Protein AF-A0A2F0AK97-F1 (afdb_monomer_lite)

Sequence (131 aa):
MRLFLLIIYFICNNLISEELVFTCENYYSYKLVNLENGQKSYFKYKKDNWSEIKSFNISGKNLELFIPNMEYLACADKSLTVCKYSIRINDFKGKRPTVTEVVLNDCYIGTMGCNEYKKGLELNQSFCKLN

Radius of gyration: 19.81 Å; chains: 1; bounding box: 54×33×61 Å

Secondary structure (DSSP, 8-state):
--SSHHHHHHHTTS----EEEEEETTSEEEEEEEETTEEEEEEEETTSPPEEES-EEEETTEEEE--TT-BPPPPSSTTSPBPBEEEEEETTTSSS-EEEEEE-SSEEEGGGTTEEE-TT-EEEEEEEEE-

Structure (mmCIF, N/CA/C/O backbone):
data_AF-A0A2F0AK97-F1
#
_entry.id   AF-A0A2F0AK97-F1
#
loop_
_atom_site.group_PDB
_atom_site.id
_atom_site.type_symbol
_atom_site.label_atom_id
_atom_site.label_alt_id
_atom_site.label_comp_id
_atom_site.label_asym_id
_atom_site.label_entity_id
_atom_site.label_seq_id
_atom_site.pdbx_PDB_ins_code
_atom_site.Cartn_x
_atom_site.Cartn_y
_atom_site.Cartn_z
_atom_site.occupancy
_atom_site.B_iso_or_equiv
_atom_site.auth_seq_id
_atom_site.auth_comp_id
_atom_site.auth_asym_id
_atom_site.auth_atom_id
_atom_site.pdbx_PDB_model_num
ATOM 1 N N . MET A 1 1 ? -37.224 21.185 38.980 1.00 45.34 1 MET A N 1
ATOM 2 C CA . MET A 1 1 ? -36.078 21.529 38.104 1.00 45.34 1 MET A CA 1
ATOM 3 C C . MET A 1 1 ? -34.997 20.431 38.143 1.00 45.34 1 MET A C 1
ATOM 5 O O . MET A 1 1 ? -33.857 20.697 38.486 1.00 45.34 1 MET A O 1
ATOM 9 N N . ARG A 1 2 ? -35.352 19.165 37.858 1.00 45.50 2 ARG A N 1
ATOM 10 C CA . ARG A 1 2 ? -34.429 18.004 37.936 1.00 45.50 2 ARG A CA 1
ATOM 11 C C . ARG A 1 2 ? -34.487 17.067 36.718 1.00 45.50 2 ARG A C 1
ATOM 13 O O . ARG A 1 2 ? -33.754 16.091 36.675 1.00 45.50 2 ARG A O 1
ATOM 20 N N . LEU A 1 3 ? -35.320 17.376 35.720 1.00 42.66 3 LEU A N 1
ATOM 21 C CA . LEU A 1 3 ? -35.565 16.495 34.570 1.00 42.66 3 LEU A CA 1
ATOM 22 C C . LEU A 1 3 ? -34.711 16.825 33.329 1.00 42.66 3 LEU A C 1
ATOM 24 O O . LEU A 1 3 ? -34.768 16.103 32.344 1.00 42.66 3 LEU A O 1
ATOM 28 N N . PHE A 1 4 ? -33.908 17.894 33.369 1.00 46.53 4 PHE A N 1
ATOM 29 C CA . PHE A 1 4 ? -33.113 18.347 32.216 1.00 46.53 4 PHE A CA 1
ATOM 30 C C . PHE A 1 4 ? -31.711 17.718 32.119 1.00 46.53 4 PHE A C 1
ATOM 32 O O . PHE A 1 4 ? -31.094 17.777 31.061 1.00 46.53 4 PHE A O 1
ATOM 39 N N . LEU A 1 5 ? -31.205 17.086 33.185 1.00 47.22 5 LEU A N 1
ATOM 40 C CA . LEU A 1 5 ? -29.844 16.520 33.205 1.00 47.22 5 LEU A CA 1
ATOM 41 C C . LEU A 1 5 ? -29.746 15.117 32.583 1.00 47.22 5 LEU A C 1
ATOM 43 O O . LEU A 1 5 ? -28.669 14.720 32.153 1.00 47.22 5 LEU A O 1
ATOM 47 N N . LEU A 1 6 ? -30.857 14.381 32.487 1.00 46.53 6 LEU A N 1
ATOM 48 C CA . LEU A 1 6 ? -30.868 13.022 31.926 1.00 46.53 6 LEU A CA 1
ATOM 49 C C . LEU A 1 6 ? -30.884 13.000 30.389 1.00 46.53 6 LEU A C 1
ATOM 51 O O . LEU A 1 6 ? -30.416 12.037 29.792 1.00 46.53 6 LEU A O 1
ATOM 55 N N . ILE A 1 7 ? -31.360 14.068 29.743 1.00 50.53 7 ILE A N 1
ATOM 56 C CA . ILE A 1 7 ? -31.475 14.124 28.277 1.00 50.53 7 ILE A CA 1
ATOM 57 C C . ILE A 1 7 ? -30.134 14.506 27.625 1.00 50.53 7 ILE A C 1
ATOM 59 O O . ILE A 1 7 ? -29.814 14.012 26.549 1.00 50.53 7 ILE A O 1
ATOM 63 N N . ILE A 1 8 ? -29.295 15.300 28.301 1.00 47.44 8 ILE A N 1
ATOM 64 C CA . ILE A 1 8 ? -27.976 15.700 27.772 1.00 47.44 8 ILE A CA 1
ATOM 65 C C . ILE A 1 8 ? -26.999 14.510 27.738 1.00 47.44 8 ILE A C 1
ATOM 67 O O . ILE A 1 8 ? -26.161 14.430 26.845 1.00 47.44 8 ILE A O 1
ATOM 71 N N . TYR A 1 9 ? -27.143 13.535 28.643 1.00 44.44 9 TYR A N 1
ATOM 72 C CA . TYR A 1 9 ? -26.278 12.348 28.666 1.00 44.44 9 TYR A CA 1
ATOM 73 C C . TYR A 1 9 ? -26.594 11.342 27.544 1.00 44.44 9 TYR A C 1
ATOM 75 O O . TYR A 1 9 ? -25.730 10.563 27.152 1.00 44.44 9 TYR A O 1
ATOM 83 N N . PHE A 1 10 ? -27.813 11.369 26.992 1.00 43.22 10 PHE A N 1
ATOM 84 C CA . PHE A 1 10 ? -28.237 10.427 25.950 1.00 43.22 10 PHE A CA 1
ATOM 85 C C . PHE A 1 10 ? -27.831 10.853 24.530 1.00 43.22 10 PHE A C 1
ATOM 87 O O . PHE A 1 10 ? -27.792 10.017 23.632 1.00 43.22 10 PHE A O 1
ATOM 94 N N . ILE A 1 11 ? -27.493 12.129 24.318 1.00 48.19 11 ILE A N 1
ATOM 95 C CA . ILE A 1 11 ? -27.122 12.651 22.991 1.00 48.19 11 ILE A CA 1
ATOM 96 C C . ILE A 1 11 ? -25.614 12.474 22.716 1.00 48.19 11 ILE A C 1
ATOM 98 O O . ILE A 1 11 ? -25.215 12.346 21.563 1.00 48.19 11 ILE A O 1
ATOM 102 N N . CYS A 1 12 ? -24.769 12.373 23.750 1.00 43.84 12 CYS A N 1
ATOM 103 C CA . CYS A 1 12 ? -23.316 12.226 23.575 1.00 43.84 12 CYS A CA 1
ATOM 104 C C . CYS A 1 12 ? -22.825 10.791 23.299 1.00 43.84 12 CYS A C 1
ATOM 106 O O . CYS A 1 12 ? -21.659 10.625 22.954 1.00 43.84 12 CYS A O 1
ATOM 108 N N . ASN A 1 13 ? -23.669 9.760 23.423 1.00 41.97 13 ASN A N 1
ATOM 109 C CA . ASN A 1 13 ? -23.227 8.363 23.277 1.00 41.97 13 ASN A CA 1
ATOM 110 C C . ASN A 1 13 ? -23.313 7.801 21.846 1.00 41.97 13 ASN A C 1
ATOM 112 O O . ASN A 1 13 ? -22.816 6.705 21.611 1.00 41.97 13 ASN A O 1
ATOM 116 N N . ASN A 1 14 ? -23.893 8.528 20.885 1.00 41.50 14 ASN A N 1
ATOM 1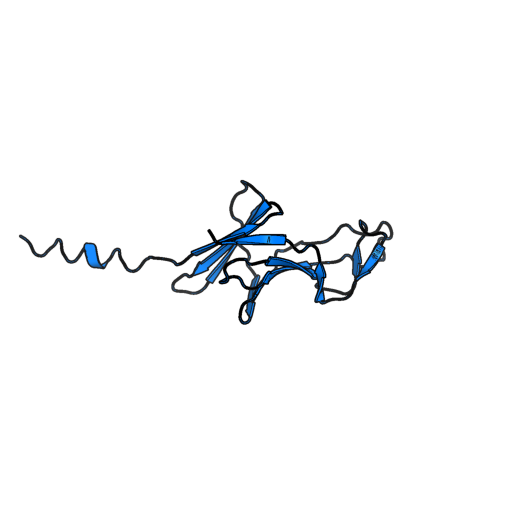17 C CA . ASN A 1 14 ? -24.110 8.007 19.526 1.00 41.50 14 ASN A CA 1
ATOM 118 C C . ASN A 1 14 ? -23.046 8.424 18.495 1.00 41.50 14 ASN A C 1
ATOM 120 O O . ASN A 1 14 ? -23.187 8.104 17.325 1.00 41.50 14 ASN A O 1
ATOM 124 N N . LEU A 1 15 ? -21.969 9.104 18.903 1.00 47.03 15 LEU A N 1
ATOM 125 C CA . LEU A 1 15 ? -20.916 9.589 17.991 1.00 47.03 15 LEU A CA 1
ATOM 126 C C . LEU A 1 15 ? -19.557 8.904 18.210 1.00 47.03 15 LEU A C 1
ATOM 128 O O . LEU A 1 15 ? -18.508 9.471 17.901 1.00 47.03 15 LEU A O 1
ATOM 132 N N . ILE A 1 16 ? -19.552 7.678 18.738 1.00 54.44 16 ILE A N 1
ATOM 133 C CA . ILE A 1 16 ? -18.326 6.881 18.837 1.00 54.44 16 ILE A CA 1
ATOM 134 C C . ILE A 1 16 ? -18.081 6.240 17.469 1.00 54.44 16 ILE A C 1
ATOM 136 O O . ILE A 1 16 ? -18.495 5.120 17.192 1.00 54.44 16 ILE A O 1
ATOM 140 N N . SER A 1 17 ? -17.423 6.990 16.589 1.00 59.22 17 SER A N 1
ATOM 141 C CA . SER A 1 17 ? -16.788 6.424 15.403 1.00 59.22 17 SER A CA 1
ATOM 142 C C . SER A 1 17 ? -15.734 5.414 15.861 1.00 59.22 17 SER A C 1
ATOM 144 O O . SER A 1 17 ? -14.728 5.805 16.451 1.00 59.22 17 SER A O 1
ATOM 146 N N . GLU A 1 18 ? -15.933 4.129 15.576 1.00 80.62 18 GLU A N 1
ATOM 147 C CA . GLU A 1 18 ? -14.887 3.124 15.766 1.00 80.62 18 GLU A CA 1
ATOM 148 C C . GLU A 1 18 ? -13.759 3.376 14.758 1.00 80.62 18 GLU A C 1
ATOM 150 O O . GLU A 1 18 ? -13.986 3.395 13.543 1.00 80.62 18 GLU A O 1
ATOM 155 N N . GLU A 1 19 ? -12.537 3.573 15.249 1.00 89.88 19 GLU A N 1
ATOM 156 C CA . GLU A 1 19 ? -11.345 3.666 14.409 1.00 89.88 19 GLU A CA 1
ATOM 157 C C . GLU A 1 19 ? -10.380 2.514 14.683 1.00 89.88 19 GLU A C 1
ATOM 159 O O . GLU A 1 19 ? -10.205 2.074 15.816 1.00 89.88 19 GLU A O 1
ATOM 164 N N . LEU A 1 20 ? -9.753 2.020 13.617 1.00 91.44 20 LEU A N 1
ATOM 165 C CA . LEU A 1 20 ? -8.647 1.072 13.675 1.00 91.44 20 LEU A CA 1
ATOM 166 C C . LEU A 1 20 ? -7.402 1.772 13.149 1.00 91.44 20 LEU A C 1
ATOM 168 O O . LEU A 1 20 ? -7.388 2.214 11.996 1.00 91.44 20 LEU A O 1
ATOM 172 N N . VAL A 1 21 ? -6.362 1.865 13.977 1.00 93.31 21 VAL A N 1
ATOM 173 C CA . VAL A 1 21 ? -5.088 2.486 13.606 1.00 93.31 21 VAL A CA 1
ATOM 174 C C . VAL A 1 21 ? -3.987 1.435 13.601 1.00 93.31 21 VAL A C 1
ATOM 176 O O . VAL A 1 21 ? -3.761 0.728 14.576 1.00 93.31 21 VAL A O 1
ATOM 179 N N . PHE A 1 22 ? -3.266 1.362 12.491 1.00 91.31 22 PHE A N 1
ATOM 180 C CA . PHE A 1 22 ? -2.156 0.447 12.272 1.00 91.31 22 PHE A CA 1
ATOM 181 C C . PHE A 1 22 ? -0.861 1.239 12.220 1.00 91.31 22 PHE A C 1
ATOM 183 O O . PHE A 1 22 ? -0.765 2.203 11.461 1.00 91.31 22 PHE A O 1
ATOM 190 N N . THR A 1 23 ? 0.157 0.812 12.959 1.00 94.06 23 THR A N 1
ATOM 191 C CA . THR A 1 23 ? 1.523 1.332 12.812 1.00 94.06 23 THR A CA 1
ATOM 192 C C . THR A 1 23 ? 2.455 0.198 12.423 1.00 94.06 23 THR A C 1
ATOM 194 O O . THR A 1 23 ? 2.527 -0.813 13.122 1.00 94.06 23 THR A O 1
ATOM 197 N N . CYS A 1 24 ? 3.156 0.361 11.305 1.00 94.81 24 CYS A N 1
ATOM 198 C CA . CYS A 1 24 ? 3.958 -0.683 10.680 1.00 94.81 24 CYS A CA 1
ATOM 199 C C . CYS A 1 24 ? 5.464 -0.433 10.834 1.00 94.81 24 CYS A C 1
ATOM 201 O O . CYS A 1 24 ? 5.912 0.700 11.016 1.00 94.81 24 CYS A O 1
ATOM 203 N N . GLU A 1 25 ? 6.255 -1.505 10.750 1.00 95.19 25 GLU A N 1
ATOM 204 C CA . GLU A 1 25 ? 7.722 -1.471 10.892 1.00 95.19 25 GLU A CA 1
ATOM 205 C C . GLU A 1 25 ? 8.414 -0.602 9.828 1.00 95.19 25 GLU A C 1
ATOM 207 O O . GLU A 1 25 ? 9.445 0.007 10.102 1.00 95.19 25 GLU A O 1
ATOM 212 N N . ASN A 1 26 ? 7.809 -0.463 8.646 1.00 91.31 26 ASN A N 1
ATOM 213 C CA . ASN A 1 26 ? 8.282 0.390 7.550 1.00 91.31 26 ASN A CA 1
ATOM 214 C C . ASN A 1 26 ? 7.943 1.887 7.727 1.00 91.31 26 ASN A C 1
ATOM 216 O O . ASN A 1 26 ? 7.996 2.658 6.769 1.00 91.31 26 ASN A O 1
ATOM 220 N N . TYR A 1 27 ? 7.588 2.306 8.945 1.00 94.31 27 TYR A N 1
ATOM 221 C CA . TYR A 1 27 ? 7.224 3.674 9.335 1.00 94.31 27 TYR A CA 1
ATOM 222 C C . TYR A 1 27 ? 5.925 4.226 8.740 1.00 94.31 27 TYR A C 1
ATOM 224 O O . TYR A 1 27 ? 5.570 5.375 9.027 1.00 94.31 27 TYR A O 1
ATOM 232 N N . TYR A 1 28 ? 5.195 3.440 7.953 1.00 95.12 28 TYR A N 1
ATOM 233 C CA . TYR A 1 28 ? 3.848 3.807 7.545 1.00 95.12 28 TYR A CA 1
ATOM 234 C C . TYR A 1 28 ? 2.855 3.549 8.672 1.00 95.12 28 TYR A C 1
ATOM 236 O O . TYR A 1 28 ? 3.009 2.654 9.507 1.00 95.12 28 TYR A O 1
ATOM 244 N N . SER A 1 29 ? 1.812 4.366 8.703 1.00 95.69 29 SER A N 1
ATOM 245 C CA . SER A 1 29 ? 0.622 4.101 9.496 1.00 95.69 29 SER A CA 1
ATOM 246 C C . SER A 1 29 ? -0.606 4.181 8.613 1.00 95.69 29 SER A C 1
ATOM 248 O O . SER A 1 29 ? -0.684 5.032 7.727 1.00 95.69 29 SER A O 1
ATOM 250 N N . TYR A 1 30 ? -1.572 3.319 8.892 1.00 95.25 30 TYR A N 1
ATOM 251 C CA . TYR A 1 30 ? -2.841 3.244 8.183 1.00 95.25 30 TYR A CA 1
ATOM 252 C C . TYR A 1 30 ? -3.971 3.419 9.183 1.00 95.25 30 TYR A C 1
ATOM 254 O O . TYR A 1 30 ? -3.827 3.067 10.352 1.00 95.25 30 TYR A O 1
ATOM 262 N N . LYS A 1 31 ? -5.092 3.979 8.747 1.00 94.44 31 LYS A N 1
ATOM 263 C CA . LYS A 1 31 ? -6.267 4.147 9.594 1.00 94.44 31 LYS A CA 1
ATOM 264 C C . LYS A 1 31 ? -7.531 3.825 8.817 1.00 94.44 31 LYS A C 1
ATOM 266 O O . LYS A 1 31 ? -7.680 4.284 7.688 1.00 94.44 31 LYS A O 1
ATOM 271 N N . LEU A 1 32 ? -8.434 3.068 9.430 1.00 94.38 32 LEU A N 1
ATOM 272 C CA . LEU A 1 32 ? -9.789 2.827 8.945 1.00 94.38 32 LEU A CA 1
ATOM 273 C C . LEU A 1 32 ? -10.773 3.414 9.958 1.00 94.38 32 LEU A C 1
ATOM 275 O O . LEU A 1 32 ? -10.707 3.083 11.137 1.00 94.38 32 LEU A O 1
ATOM 279 N N . VAL A 1 33 ? -11.658 4.290 9.500 1.00 93.12 33 VAL A N 1
ATOM 280 C CA . VAL A 1 33 ? -12.652 4.977 10.330 1.00 93.12 33 VAL A CA 1
ATOM 281 C C . VAL A 1 33 ? -14.038 4.521 9.893 1.00 93.12 33 VAL A C 1
ATOM 283 O O . VAL A 1 33 ? -14.386 4.671 8.718 1.00 93.12 33 VAL A O 1
ATOM 286 N N . ASN A 1 34 ? -14.816 3.966 10.822 1.00 87.19 34 ASN A N 1
ATOM 287 C CA . ASN A 1 34 ? -16.212 3.599 10.603 1.00 87.19 34 ASN A CA 1
ATOM 288 C C . ASN A 1 34 ? -17.104 4.809 10.913 1.00 87.19 34 AS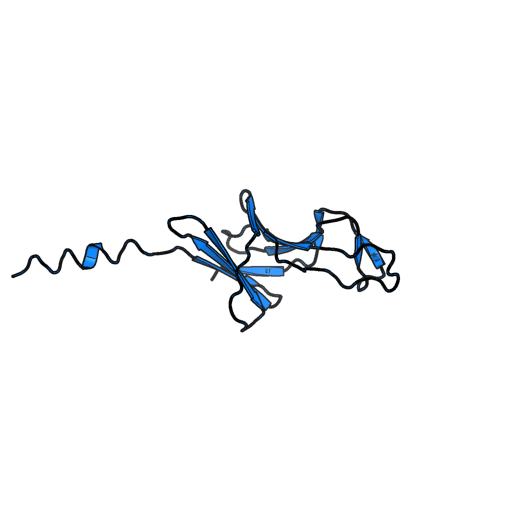N A C 1
ATOM 290 O O . ASN A 1 34 ? -17.230 5.216 12.065 1.00 87.19 34 ASN A O 1
ATOM 294 N N . LEU A 1 35 ? -17.721 5.384 9.882 1.00 82.25 35 LEU A N 1
ATOM 295 C CA . LEU A 1 35 ? -18.684 6.478 9.992 1.00 82.25 35 LEU A CA 1
ATOM 296 C C . LEU A 1 35 ? -20.104 5.939 9.775 1.00 82.25 35 LEU A C 1
ATOM 298 O O . LEU A 1 35 ? -20.291 4.887 9.166 1.00 82.25 35 LEU A O 1
ATOM 302 N N . GLU A 1 36 ? -21.116 6.702 10.191 1.00 78.00 36 GLU A N 1
ATOM 303 C CA . GLU A 1 36 ? -22.531 6.342 9.987 1.00 78.00 36 GLU A CA 1
ATOM 304 C C . GLU A 1 36 ? -22.869 6.059 8.511 1.00 78.00 36 GLU A C 1
ATOM 306 O O . GLU A 1 36 ? -23.635 5.149 8.207 1.00 78.00 36 GLU A O 1
ATOM 311 N N . ASN A 1 37 ? -22.243 6.795 7.584 1.00 80.00 37 ASN A N 1
ATOM 312 C CA . ASN A 1 37 ? -22.504 6.719 6.141 1.00 80.00 37 ASN A CA 1
ATOM 313 C C . ASN A 1 37 ? -21.444 5.922 5.360 1.00 80.00 37 ASN A C 1
ATOM 315 O O . ASN A 1 37 ? -21.312 6.089 4.147 1.00 80.00 37 ASN A O 1
ATOM 319 N N . GLY A 1 38 ? -20.659 5.086 6.043 1.00 86.06 38 GLY A N 1
ATOM 320 C CA . GLY A 1 38 ? -19.657 4.224 5.420 1.00 86.06 38 GLY A CA 1
ATOM 321 C C . GLY A 1 38 ? -18.271 4.372 6.030 1.00 86.06 38 GLY A C 1
ATOM 322 O O . GLY A 1 38 ? -18.086 4.924 7.109 1.00 86.06 38 GLY A O 1
ATOM 323 N N . GLN A 1 39 ? -17.268 3.847 5.338 1.00 91.25 39 GLN A N 1
ATOM 324 C CA . GLN A 1 39 ? -15.905 3.782 5.856 1.00 91.25 39 GLN A CA 1
ATOM 325 C C . GLN A 1 39 ? -14.993 4.761 5.129 1.00 91.25 39 GLN A C 1
ATOM 327 O O . GLN A 1 39 ? -15.145 5.000 3.931 1.00 91.25 39 GLN A O 1
ATOM 332 N N . LYS A 1 40 ? -14.005 5.293 5.849 1.00 95.00 40 LYS A N 1
ATOM 333 C CA . LYS A 1 40 ? -12.906 6.063 5.262 1.00 95.00 40 LYS A CA 1
ATOM 334 C C . LYS A 1 40 ? -11.571 5.453 5.632 1.00 95.00 40 LYS A C 1
ATOM 336 O O . LYS A 1 40 ? -11.376 5.030 6.771 1.00 95.0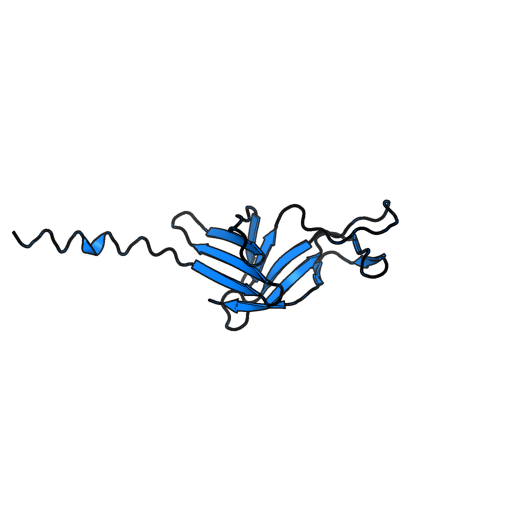0 40 LYS A O 1
ATOM 341 N N . SER A 1 41 ? -10.646 5.445 4.679 1.00 95.56 41 SER A N 1
ATOM 342 C CA . SER A 1 41 ? -9.288 4.96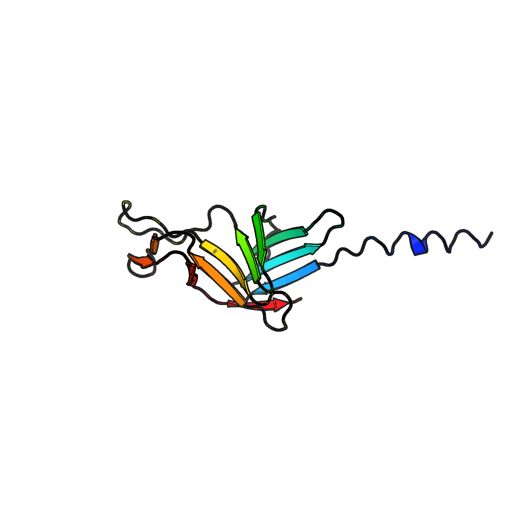3 4.897 1.00 95.56 41 SER A CA 1
ATOM 343 C C . SER A 1 41 ? -8.274 6.089 4.734 1.00 95.56 41 SER A C 1
ATOM 345 O O . SER A 1 41 ? -8.459 6.997 3.927 1.00 95.56 41 SER A O 1
ATOM 347 N N . TYR A 1 42 ? -7.207 6.037 5.524 1.00 96.38 42 TYR A N 1
ATOM 348 C CA . TYR A 1 42 ? -6.139 7.024 5.537 1.00 96.38 42 TYR A CA 1
ATOM 349 C C . TYR A 1 42 ? -4.778 6.346 5.661 1.00 96.38 42 TYR A C 1
ATOM 351 O O . TYR A 1 42 ? -4.659 5.270 6.250 1.00 96.38 42 TYR A O 1
ATOM 359 N N . PHE A 1 43 ? -3.736 7.023 5.189 1.00 96.12 43 PHE A N 1
ATOM 360 C CA . PHE A 1 43 ? -2.346 6.666 5.453 1.00 96.12 43 PHE A CA 1
ATOM 361 C C . PHE A 1 43 ? -1.530 7.892 5.852 1.00 96.12 43 PHE A C 1
ATOM 363 O O . PHE A 1 43 ? -1.913 9.033 5.589 1.00 96.12 43 PHE A O 1
ATOM 370 N N . LYS A 1 44 ? -0.391 7.646 6.488 1.00 95.75 44 LYS A N 1
ATOM 371 C CA . LYS A 1 44 ? 0.674 8.630 6.669 1.00 95.75 44 LYS A CA 1
ATOM 372 C C . LYS A 1 44 ? 2.020 7.929 6.744 1.00 95.75 44 LYS A C 1
ATOM 374 O O . LYS A 1 44 ? 2.099 6.759 7.125 1.00 95.75 44 LYS A O 1
ATOM 379 N N . TYR A 1 45 ? 3.074 8.671 6.451 1.00 94.62 45 TYR A N 1
ATOM 380 C CA . TYR A 1 45 ? 4.442 8.247 6.689 1.00 94.62 45 TYR A CA 1
ATOM 381 C C . TYR A 1 45 ? 4.994 8.987 7.913 1.00 94.62 45 TYR A C 1
ATOM 383 O O . TYR A 1 45 ? 4.900 10.207 8.015 1.00 94.62 45 TYR A O 1
ATOM 391 N N . LYS A 1 46 ? 5.545 8.256 8.888 1.00 92.62 46 LYS A N 1
ATOM 392 C CA . LYS A 1 46 ? 6.113 8.820 10.126 1.00 92.62 46 LYS A CA 1
ATOM 393 C C . LYS A 1 46 ? 5.173 9.832 10.813 1.00 92.62 46 LYS A C 1
ATOM 395 O O . LYS A 1 46 ? 4.125 9.461 11.344 1.00 92.62 46 LYS A O 1
ATOM 400 N N . LYS A 1 47 ? 5.590 11.101 10.863 1.00 91.44 47 LYS A N 1
ATOM 401 C CA . LYS A 1 47 ? 4.912 12.206 11.555 1.00 91.44 47 LYS A CA 1
ATOM 402 C C . LYS A 1 47 ? 4.131 13.109 10.598 1.00 91.44 47 LYS A C 1
ATOM 404 O O . LYS A 1 47 ? 3.668 14.160 11.030 1.00 91.44 47 LYS A O 1
ATOM 409 N N . ASP A 1 48 ? 3.984 12.705 9.341 1.00 94.75 48 ASP A N 1
ATOM 410 C CA . ASP A 1 48 ? 3.230 13.467 8.354 1.00 94.75 48 ASP A CA 1
ATOM 411 C C . ASP A 1 48 ? 1.738 13.508 8.706 1.00 94.75 48 ASP A C 1
ATOM 413 O O . ASP A 1 48 ? 1.224 12.726 9.520 1.00 94.75 48 ASP A O 1
ATOM 417 N N . ASN A 1 49 ? 1.027 14.433 8.065 1.00 96.50 49 ASN A N 1
ATOM 418 C CA . ASN A 1 49 ? -0.420 14.525 8.183 1.00 96.50 49 ASN A CA 1
ATOM 419 C C . ASN A 1 49 ? -1.102 13.317 7.527 1.00 96.50 49 ASN A C 1
ATOM 421 O O . ASN A 1 49 ? -0.624 12.758 6.539 1.00 96.50 49 ASN A O 1
ATOM 425 N N . TRP A 1 50 ? -2.259 12.938 8.070 1.00 96.25 50 TRP A N 1
ATOM 426 C CA . TRP A 1 50 ? -3.090 11.891 7.484 1.00 96.25 50 TRP A CA 1
ATOM 427 C C . TRP A 1 50 ? -3.585 12.302 6.098 1.00 96.25 50 TRP A C 1
ATOM 429 O O . TRP A 1 50 ? -4.183 13.364 5.935 1.00 96.25 50 TRP A O 1
ATOM 439 N N . SER A 1 51 ? -3.379 11.422 5.124 1.00 96.06 51 SER A N 1
ATOM 440 C CA . SER A 1 51 ? -3.883 11.553 3.759 1.00 96.06 51 SER A CA 1
ATOM 441 C C . SER A 1 51 ? -4.994 10.537 3.523 1.00 96.06 51 SER A C 1
ATOM 443 O O . SER A 1 51 ? -4.847 9.369 3.880 1.00 96.06 51 SER A O 1
ATOM 445 N N . GLU A 1 52 ? -6.114 10.972 2.948 1.00 96.44 52 GLU A N 1
ATOM 446 C CA . GLU A 1 52 ? -7.253 10.097 2.640 1.00 96.44 52 GLU A CA 1
ATOM 447 C C . GLU A 1 52 ? -6.958 9.200 1.431 1.00 96.44 52 GLU A C 1
ATOM 449 O O . GLU A 1 52 ? -6.453 9.651 0.401 1.00 96.44 52 GLU A O 1
ATOM 454 N N . ILE A 1 53 ? -7.320 7.925 1.550 1.00 96.44 53 ILE A N 1
ATOM 455 C CA . ILE A 1 53 ? -7.245 6.924 0.490 1.00 96.44 53 ILE A CA 1
ATOM 456 C C . ILE A 1 53 ? -8.637 6.799 -0.118 1.00 96.44 53 ILE A C 1
ATOM 458 O O . ILE A 1 53 ? -9.549 6.233 0.482 1.00 96.44 53 ILE A O 1
ATOM 462 N N . LYS A 1 54 ? -8.796 7.333 -1.330 1.00 94.69 54 LYS A N 1
ATOM 463 C CA . LYS A 1 54 ? -10.099 7.411 -2.007 1.00 94.69 54 LYS A CA 1
ATOM 464 C C . LYS A 1 54 ? -10.629 6.062 -2.497 1.00 94.69 54 LYS A C 1
ATOM 466 O O . LYS A 1 54 ? -11.824 5.939 -2.729 1.00 94.69 54 LYS A O 1
ATOM 471 N N . SER A 1 55 ? -9.749 5.085 -2.704 1.00 96.19 55 SER A N 1
ATOM 472 C CA . SER A 1 55 ? -10.108 3.763 -3.213 1.00 96.19 55 SER A CA 1
ATOM 473 C C . SER A 1 55 ? -9.480 2.686 -2.343 1.00 96.19 55 SER A C 1
ATOM 475 O O . SER A 1 55 ? -8.258 2.601 -2.215 1.00 96.19 55 SER A O 1
ATOM 477 N N . PHE A 1 56 ? -10.326 1.869 -1.733 1.00 96.56 56 PHE A N 1
ATOM 478 C CA . PHE A 1 56 ? -9.925 0.712 -0.952 1.00 96.56 56 PHE A CA 1
ATOM 479 C C . PHE A 1 56 ? -11.012 -0.359 -1.025 1.00 96.56 56 PHE A C 1
ATOM 481 O O . PHE A 1 56 ? -12.165 -0.070 -1.344 1.00 96.56 56 PHE A O 1
ATOM 488 N N . ASN A 1 57 ? -10.636 -1.597 -0.733 1.00 96.06 57 ASN A N 1
ATOM 489 C CA . ASN A 1 57 ? -11.545 -2.729 -0.690 1.00 96.06 57 ASN A CA 1
ATOM 490 C C . ASN A 1 57 ? -11.306 -3.552 0.576 1.00 96.06 57 ASN A C 1
ATOM 492 O O . ASN A 1 57 ? -10.166 -3.730 1.002 1.00 96.06 57 ASN A O 1
ATOM 496 N N . ILE A 1 58 ? -12.377 -4.092 1.148 1.00 94.12 58 ILE A N 1
ATOM 497 C CA . ILE A 1 58 ? -12.311 -5.038 2.259 1.00 94.12 58 ILE A CA 1
ATOM 498 C C . ILE A 1 58 ? -12.831 -6.378 1.757 1.00 94.12 58 ILE A C 1
ATOM 500 O O . ILE A 1 58 ? -13.977 -6.490 1.330 1.00 94.12 58 ILE A O 1
ATOM 504 N N . SER A 1 59 ? -11.991 -7.406 1.833 1.00 93.31 59 SER A N 1
ATOM 505 C CA . SER A 1 59 ? -12.350 -8.770 1.450 1.00 93.31 59 SER A CA 1
ATOM 506 C C . SER A 1 59 ? -11.969 -9.726 2.570 1.00 93.31 59 SER A C 1
ATOM 508 O O . SER A 1 59 ? -10.790 -9.966 2.842 1.00 93.31 59 SER A O 1
ATOM 510 N N . GLY A 1 60 ? -12.980 -10.239 3.272 1.00 93.06 60 GLY A N 1
ATOM 511 C CA . GLY A 1 60 ? -12.782 -11.078 4.448 1.00 93.06 60 GLY A CA 1
ATOM 512 C C . GLY A 1 60 ? -11.948 -10.365 5.515 1.00 93.06 60 GLY A C 1
ATOM 513 O O . GLY A 1 60 ? -12.385 -9.378 6.104 1.00 93.06 60 GLY A O 1
ATOM 514 N N . LYS A 1 61 ? -10.743 -10.882 5.769 1.00 93.62 61 LYS A N 1
ATOM 515 C CA . LYS A 1 61 ? -9.803 -10.339 6.762 1.00 93.62 61 LYS A CA 1
ATOM 516 C C . LYS A 1 61 ? -8.746 -9.404 6.172 1.00 93.62 61 LYS A C 1
ATOM 518 O O . LYS A 1 61 ? -7.836 -9.003 6.895 1.00 93.62 61 LYS A O 1
ATOM 523 N N . ASN A 1 62 ? -8.854 -9.073 4.890 1.00 95.12 62 ASN A N 1
ATOM 524 C CA . ASN A 1 62 ? -7.875 -8.262 4.181 1.00 95.12 62 ASN A CA 1
ATOM 525 C C . ASN A 1 62 ? -8.467 -6.894 3.847 1.00 95.12 62 ASN A C 1
ATOM 527 O O . ASN A 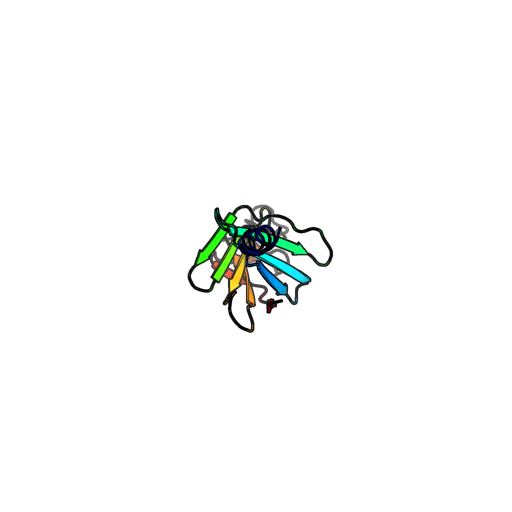1 62 ? -9.622 -6.791 3.430 1.00 95.12 62 ASN A O 1
ATOM 531 N N . LEU A 1 63 ? -7.651 -5.858 4.010 1.00 95.62 63 LEU A N 1
ATOM 532 C CA . LEU A 1 63 ? -7.932 -4.494 3.578 1.00 95.62 63 LEU A CA 1
ATOM 533 C C . LEU A 1 63 ? -6.905 -4.127 2.507 1.00 95.62 63 LEU A C 1
ATOM 535 O O . LEU A 1 63 ? -5.711 -4.088 2.785 1.00 95.62 63 LEU A O 1
ATOM 539 N N . GLU A 1 64 ? -7.361 -3.879 1.286 1.00 97.62 64 GLU A N 1
ATOM 540 C CA . GLU A 1 64 ? -6.511 -3.487 0.165 1.00 97.62 64 GLU A CA 1
ATOM 541 C C . GLU A 1 64 ? -6.714 -2.008 -0.162 1.00 97.62 64 GLU A C 1
ATOM 543 O O . GLU A 1 64 ? -7.840 -1.547 -0.335 1.00 97.62 64 GLU A O 1
ATOM 548 N N . LEU A 1 65 ? -5.617 -1.259 -0.213 1.00 96.94 65 LEU A N 1
ATOM 549 C CA . LEU A 1 65 ? -5.565 0.191 -0.325 1.00 96.94 65 LEU A CA 1
ATOM 550 C C . LEU A 1 65 ? -4.910 0.579 -1.653 1.00 96.94 65 LEU A C 1
ATOM 552 O O . LEU A 1 65 ? -3.764 0.209 -1.922 1.00 96.94 65 LEU A O 1
ATOM 556 N N . PHE A 1 66 ? -5.609 1.373 -2.461 1.00 96.50 66 PHE A N 1
ATOM 557 C CA . PHE A 1 66 ? -5.124 1.844 -3.758 1.00 96.50 66 PHE A CA 1
ATOM 558 C C . PHE A 1 66 ? -4.701 3.311 -3.646 1.00 96.50 66 PHE A C 1
ATOM 560 O O . PHE A 1 66 ? -5.473 4.233 -3.920 1.00 96.50 66 PHE A O 1
ATOM 567 N N . ILE A 1 67 ? -3.463 3.526 -3.202 1.00 93.56 67 ILE A N 1
ATOM 568 C CA . ILE A 1 67 ? -2.866 4.861 -3.107 1.00 93.56 67 ILE A CA 1
ATOM 569 C C . ILE A 1 67 ? -2.379 5.272 -4.511 1.00 93.56 67 ILE A C 1
ATOM 571 O O . ILE A 1 67 ? -1.692 4.491 -5.172 1.00 93.56 67 ILE A O 1
ATOM 575 N N . PRO A 1 68 ? -2.742 6.467 -5.012 1.00 88.00 68 PRO A N 1
ATOM 576 C CA . PRO A 1 68 ? -2.357 6.895 -6.352 1.00 88.00 68 PRO A CA 1
ATOM 577 C C . PRO A 1 68 ? -0.841 7.089 -6.472 1.00 88.00 68 PRO A C 1
ATOM 579 O O . PRO 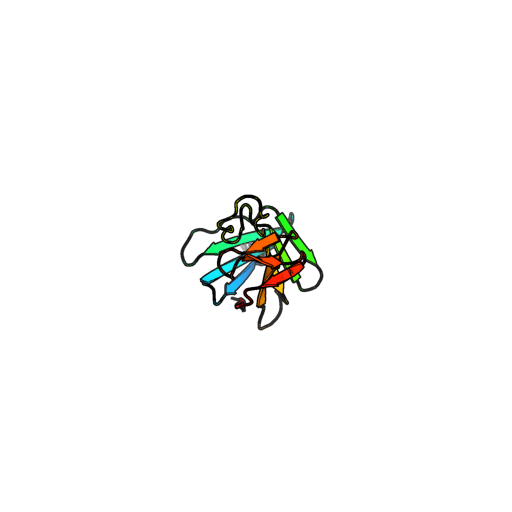A 1 68 ? -0.191 7.538 -5.532 1.00 88.00 68 PRO A O 1
ATOM 582 N N . ASN A 1 69 ? -0.306 6.817 -7.665 1.00 89.00 69 ASN A N 1
ATOM 583 C CA . ASN A 1 69 ? 1.106 7.007 -8.026 1.00 89.00 69 ASN A CA 1
ATOM 584 C C . ASN A 1 69 ? 2.109 6.171 -7.206 1.00 89.00 69 ASN A C 1
ATOM 586 O O . ASN A 1 69 ? 3.286 6.519 -7.141 1.00 89.00 69 ASN A O 1
ATOM 590 N N . MET A 1 70 ? 1.664 5.070 -6.592 1.00 93.50 70 MET A N 1
ATOM 591 C CA . MET A 1 70 ? 2.563 4.102 -5.962 1.00 93.50 70 MET A CA 1
ATOM 592 C C . MET A 1 70 ? 3.208 3.220 -7.032 1.00 93.50 70 MET A C 1
ATOM 594 O O . MET A 1 70 ? 2.573 2.329 -7.604 1.00 93.50 70 MET A O 1
ATOM 598 N N . GLU A 1 71 ? 4.475 3.506 -7.310 1.00 95.69 71 GLU A N 1
ATOM 599 C CA . GLU A 1 71 ? 5.294 2.833 -8.314 1.00 95.69 71 GLU A CA 1
ATOM 600 C C . GLU A 1 71 ? 6.670 2.489 -7.741 1.00 95.69 71 GLU A C 1
ATOM 602 O O . GLU A 1 71 ? 7.218 3.214 -6.905 1.00 95.69 71 GLU A O 1
ATOM 607 N N . TYR A 1 72 ? 7.229 1.362 -8.175 1.00 95.50 72 TYR A N 1
ATOM 608 C CA . TYR A 1 72 ? 8.630 1.044 -7.917 1.00 95.50 72 TYR A CA 1
ATOM 609 C C . TYR A 1 72 ? 9.551 1.863 -8.821 1.00 95.50 72 TYR A C 1
ATOM 611 O O . TYR A 1 72 ? 9.129 2.459 -9.811 1.00 95.50 72 TYR A O 1
ATOM 619 N N . LEU A 1 73 ? 10.848 1.856 -8.506 1.00 95.12 73 LEU A N 1
ATOM 620 C CA . LEU A 1 73 ? 11.841 2.489 -9.364 1.00 95.12 73 LEU A CA 1
ATOM 621 C C . LEU A 1 73 ? 11.832 1.846 -10.758 1.00 95.12 73 LEU A C 1
ATOM 623 O O . LEU A 1 73 ? 11.938 0.624 -10.887 1.00 95.12 73 LEU A O 1
ATOM 627 N N . ALA A 1 74 ? 11.756 2.682 -11.790 1.00 95.06 74 ALA A N 1
ATOM 628 C CA . ALA A 1 74 ? 11.833 2.254 -13.178 1.00 95.06 74 ALA A CA 1
ATOM 629 C C . ALA A 1 74 ? 13.215 1.681 -13.536 1.00 95.06 74 ALA A C 1
ATOM 631 O O . ALA A 1 74 ? 14.240 2.047 -12.955 1.00 95.06 74 ALA A O 1
ATOM 632 N N . CYS A 1 75 ? 13.238 0.811 -14.540 1.00 95.19 75 CYS A N 1
ATOM 633 C CA . CYS A 1 75 ? 14.470 0.376 -15.184 1.00 95.19 75 CYS A CA 1
ATOM 634 C C . CYS A 1 75 ? 15.128 1.502 -15.986 1.00 95.19 75 CYS A C 1
ATOM 636 O O . CYS A 1 75 ? 14.472 2.452 -16.410 1.00 95.19 75 CYS A O 1
ATOM 638 N N . ALA A 1 76 ? 16.439 1.378 -16.219 1.00 94.50 76 ALA A N 1
ATOM 639 C CA . ALA A 1 76 ? 17.156 2.298 -17.102 1.00 94.50 76 ALA A CA 1
ATOM 640 C C . ALA A 1 76 ? 16.595 2.251 -18.536 1.00 94.50 76 ALA A C 1
ATOM 642 O O . ALA A 1 76 ? 16.497 3.283 -19.203 1.00 94.50 76 ALA A O 1
ATOM 643 N N . ASP A 1 77 ? 16.189 1.059 -18.981 1.00 95.00 77 ASP A N 1
ATOM 644 C CA . ASP A 1 77 ? 15.422 0.883 -20.206 1.00 95.00 77 ASP A CA 1
ATOM 645 C C . ASP A 1 77 ? 13.981 1.379 -20.010 1.00 95.00 77 ASP A C 1
ATOM 647 O O . ASP A 1 77 ? 13.180 0.777 -19.293 1.00 95.00 77 ASP A O 1
ATOM 651 N N . LYS A 1 78 ? 13.662 2.490 -20.678 1.00 93.69 78 LYS A N 1
ATOM 652 C CA . LYS A 1 78 ? 12.358 3.162 -20.612 1.00 93.69 78 LYS A CA 1
ATOM 653 C C . LYS A 1 78 ? 11.254 2.441 -21.389 1.00 93.69 78 LYS A C 1
ATOM 655 O O . LYS A 1 78 ? 10.101 2.850 -21.289 1.00 93.69 78 LYS A O 1
ATOM 660 N N . SER A 1 79 ? 11.589 1.425 -22.186 1.00 95.38 79 SER A N 1
ATOM 661 C CA . SER A 1 79 ? 10.595 0.602 -22.883 1.00 95.38 79 SER A CA 1
ATOM 662 C C . SER A 1 79 ? 9.919 -0.412 -21.954 1.00 95.38 79 SER A C 1
ATOM 664 O O . SER A 1 79 ? 8.815 -0.873 -22.244 1.00 95.38 79 SER A O 1
ATOM 666 N N . LEU A 1 80 ? 10.549 -0.730 -20.817 1.00 95.50 80 LEU A N 1
ATOM 667 C CA . LEU A 1 80 ? 10.026 -1.676 -19.839 1.00 95.50 80 LEU A CA 1
ATOM 668 C C . LEU A 1 80 ? 8.944 -1.033 -18.967 1.00 95.50 80 LEU A C 1
ATOM 670 O O . LEU A 1 80 ? 9.089 0.079 -18.457 1.00 95.50 80 LEU A O 1
ATOM 674 N N . THR A 1 81 ? 7.850 -1.764 -18.761 1.00 96.88 81 THR A N 1
ATOM 675 C CA . THR A 1 81 ? 6.720 -1.287 -17.955 1.00 96.88 81 THR A CA 1
ATOM 676 C C . THR A 1 81 ? 7.084 -1.260 -16.471 1.00 96.88 81 THR A C 1
ATOM 678 O O . THR A 1 81 ? 7.536 -2.263 -15.922 1.00 96.88 81 THR A O 1
ATOM 681 N N . VAL A 1 82 ? 6.841 -0.132 -15.803 1.00 96.81 82 VAL A N 1
ATOM 682 C CA . VAL A 1 82 ? 7.119 0.051 -14.370 1.00 96.81 82 VAL A CA 1
ATOM 683 C C . VAL A 1 82 ? 6.057 -0.641 -13.514 1.00 96.81 82 VAL A C 1
ATOM 685 O O . VAL A 1 82 ? 4.867 -0.649 -13.848 1.00 96.81 82 VAL A O 1
ATOM 688 N N . CYS A 1 83 ? 6.483 -1.233 -12.399 1.00 97.00 83 CYS A N 1
ATOM 689 C CA . CYS A 1 83 ? 5.577 -1.882 -11.459 1.00 97.00 83 CYS A CA 1
ATOM 690 C C . CYS A 1 83 ? 4.785 -0.871 -10.630 1.00 97.00 83 CYS A C 1
ATOM 692 O O . CYS A 1 83 ? 5.365 -0.118 -9.846 1.00 97.00 83 CYS A O 1
ATOM 694 N N . LYS A 1 84 ? 3.455 -0.921 -10.752 1.00 97.38 84 LYS A N 1
ATOM 695 C CA . LYS A 1 84 ? 2.513 -0.278 -9.828 1.00 97.38 84 LYS A CA 1
ATOM 696 C C . LYS A 1 84 ? 2.133 -1.256 -8.731 1.00 97.38 84 LYS A C 1
ATOM 698 O O . LYS A 1 84 ? 2.048 -2.459 -8.991 1.00 97.38 84 LYS A O 1
ATOM 703 N N . TYR A 1 85 ? 1.852 -0.754 -7.536 1.00 97.38 85 TYR A N 1
ATOM 704 C CA . TYR A 1 85 ? 1.441 -1.613 -6.428 1.00 97.38 85 TYR A CA 1
ATOM 705 C C . TYR A 1 85 ? 0.331 -1.007 -5.566 1.00 97.38 85 TYR A C 1
ATOM 707 O O . TYR A 1 85 ? 0.198 0.210 -5.449 1.00 97.38 85 TYR A O 1
ATOM 715 N N . SER A 1 86 ? -0.486 -1.880 -4.975 1.00 97.69 86 SER A N 1
ATOM 716 C CA . SER A 1 86 ? -1.399 -1.555 -3.875 1.00 97.69 86 SER A CA 1
ATOM 717 C C . SER A 1 86 ? -0.771 -1.960 -2.542 1.00 97.69 86 SER A C 1
ATOM 719 O O . SER A 1 86 ? 0.204 -2.712 -2.495 1.00 97.69 86 SER A O 1
ATOM 721 N N . ILE A 1 87 ? -1.340 -1.468 -1.442 1.00 97.38 87 ILE A N 1
ATOM 722 C CA . ILE A 1 87 ? -0.989 -1.922 -0.096 1.00 97.38 87 ILE A CA 1
ATOM 723 C C . ILE A 1 87 ? -2.080 -2.866 0.394 1.00 97.38 87 ILE A C 1
ATOM 725 O O . ILE A 1 87 ? -3.240 -2.472 0.473 1.00 97.38 87 ILE A O 1
ATOM 729 N N . ARG A 1 88 ? -1.723 -4.086 0.787 1.00 97.25 88 ARG A N 1
ATOM 730 C CA . ARG A 1 88 ? -2.642 -5.034 1.421 1.00 97.25 88 ARG A CA 1
ATOM 731 C C . ARG A 1 88 ? -2.288 -5.196 2.891 1.00 97.25 88 ARG A C 1
ATOM 733 O O . ARG A 1 88 ? -1.190 -5.630 3.219 1.00 97.25 88 ARG A O 1
ATOM 740 N N . ILE A 1 89 ? -3.232 -4.867 3.767 1.00 95.75 89 ILE A N 1
ATOM 741 C CA . ILE A 1 89 ? -3.180 -5.177 5.194 1.00 95.75 89 ILE A CA 1
ATOM 742 C C . ILE A 1 89 ? -3.895 -6.515 5.397 1.00 95.75 89 ILE A C 1
ATOM 744 O O . ILE A 1 89 ? -5.122 -6.596 5.282 1.00 95.75 89 ILE A O 1
ATOM 748 N N . ASN A 1 90 ? -3.132 -7.562 5.686 1.00 95.06 90 ASN A N 1
ATOM 749 C CA . ASN A 1 90 ? -3.645 -8.895 5.973 1.00 95.06 90 ASN A CA 1
ATOM 750 C C . ASN A 1 90 ? -3.990 -9.032 7.456 1.00 95.06 90 ASN A C 1
ATOM 752 O O . ASN A 1 90 ? -3.266 -8.538 8.322 1.00 95.06 90 ASN A O 1
ATOM 756 N N . ASP A 1 91 ? -5.087 -9.734 7.737 1.00 93.38 91 ASP A N 1
ATOM 757 C CA . ASP A 1 91 ? -5.615 -9.941 9.091 1.00 93.38 91 ASP A CA 1
ATOM 758 C C . ASP A 1 91 ? -5.748 -8.625 9.884 1.00 93.38 91 ASP A C 1
ATOM 760 O O . ASP A 1 91 ? -5.330 -8.527 11.035 1.00 93.38 91 ASP A O 1
ATOM 764 N N . PHE A 1 92 ? -6.341 -7.587 9.274 1.00 90.00 92 PHE A N 1
ATOM 765 C CA . PHE A 1 92 ? -6.388 -6.219 9.829 1.00 90.00 92 PHE A CA 1
ATOM 766 C C . PHE A 1 92 ? -7.211 -6.070 11.127 1.00 90.00 92 PHE A C 1
ATOM 768 O O . PHE A 1 92 ? -7.254 -4.997 11.715 1.00 90.00 92 PHE A O 1
ATOM 775 N N . LYS A 1 93 ? -7.882 -7.124 11.597 1.00 87.31 93 LYS A N 1
ATOM 776 C CA . LYS A 1 93 ? -8.540 -7.167 12.920 1.00 87.31 93 LYS A CA 1
ATOM 777 C C . LYS A 1 93 ? -7.848 -8.130 13.893 1.00 87.31 93 LYS A C 1
ATOM 779 O O . LYS A 1 93 ? -8.326 -8.339 15.005 1.00 87.31 93 LYS A O 1
ATOM 784 N N . GLY A 1 94 ? -6.762 -8.761 13.456 1.00 86.38 94 GLY A N 1
ATOM 785 C CA . GLY A 1 94 ? -5.984 -9.713 14.227 1.00 86.38 94 GLY A CA 1
ATOM 786 C C . GLY A 1 94 ? -4.973 -9.048 15.154 1.00 86.38 94 GLY A C 1
ATOM 787 O O . GLY A 1 94 ? -4.767 -7.836 15.151 1.00 86.38 94 GLY A O 1
ATOM 788 N N . LYS A 1 95 ? -4.297 -9.878 15.955 1.00 83.25 95 LYS A N 1
ATOM 789 C CA . LYS A 1 95 ? -3.300 -9.415 16.937 1.00 83.25 95 LYS A CA 1
ATOM 790 C C . LYS A 1 95 ? -2.000 -8.924 16.300 1.00 83.25 95 LYS A C 1
ATOM 792 O O . LYS A 1 95 ? -1.262 -8.175 16.933 1.00 83.25 95 LYS A O 1
ATOM 797 N N . ARG A 1 96 ? -1.685 -9.393 15.091 1.00 88.31 96 ARG A N 1
ATOM 798 C CA . ARG A 1 96 ? -0.433 -9.074 14.396 1.00 88.31 96 ARG A CA 1
ATOM 799 C C . ARG A 1 96 ? -0.664 -8.943 12.885 1.00 88.31 96 ARG A C 1
ATOM 801 O O . ARG A 1 96 ? -0.235 -9.826 12.143 1.00 88.31 96 ARG A O 1
ATOM 808 N N . PRO A 1 97 ? -1.352 -7.877 12.438 1.00 93.75 97 PRO A N 1
ATOM 809 C CA . PRO A 1 97 ? -1.557 -7.630 11.017 1.00 93.75 97 PRO A CA 1
ATOM 810 C C . PRO A 1 97 ? -0.221 -7.517 10.278 1.00 93.75 97 PRO A C 1
ATOM 812 O O . PRO A 1 97 ? 0.781 -7.066 10.845 1.00 93.75 97 PRO A O 1
ATOM 815 N N . THR A 1 98 ? -0.209 -7.887 9.002 1.00 96.19 98 THR A N 1
ATOM 816 C CA . THR A 1 98 ? 0.933 -7.644 8.112 1.00 96.19 98 THR A CA 1
ATOM 817 C C . THR A 1 98 ? 0.529 -6.727 6.980 1.00 96.19 98 THR A C 1
ATOM 819 O O . THR A 1 98 ? -0.620 -6.722 6.553 1.00 96.19 98 THR A O 1
ATOM 822 N N . VAL A 1 99 ? 1.485 -5.951 6.491 1.00 96.31 99 VAL A N 1
ATOM 823 C CA . VAL A 1 99 ? 1.356 -5.160 5.273 1.00 96.31 99 VAL A CA 1
ATOM 824 C C . VAL A 1 99 ? 2.239 -5.764 4.200 1.00 96.31 99 VAL A C 1
ATOM 826 O O . VAL A 1 99 ? 3.401 -6.053 4.470 1.00 96.31 99 VAL A O 1
ATOM 829 N N . THR A 1 100 ? 1.696 -5.922 3.000 1.00 97.19 100 THR A N 1
ATOM 830 C CA . THR A 1 100 ? 2.417 -6.335 1.792 1.00 97.19 100 THR A CA 1
ATOM 831 C C . THR A 1 100 ? 2.112 -5.377 0.648 1.00 97.19 100 THR A C 1
ATOM 833 O O . THR A 1 100 ? 1.001 -4.854 0.538 1.00 97.19 100 THR A O 1
ATOM 836 N N . GLU A 1 101 ? 3.086 -5.172 -0.228 1.00 97.00 101 GLU A N 1
ATOM 837 C CA . GLU A 1 101 ? 2.907 -4.463 -1.492 1.00 97.00 101 GLU A CA 1
ATOM 838 C C . GLU A 1 101 ? 2.494 -5.482 -2.558 1.00 97.00 101 GLU A C 1
ATOM 840 O O . GLU A 1 101 ? 3.175 -6.490 -2.740 1.00 97.00 101 GLU A O 1
ATOM 845 N N . VAL A 1 102 ? 1.365 -5.267 -3.233 1.00 97.69 102 VAL A N 1
ATOM 846 C CA . VAL A 1 102 ? 0.833 -6.211 -4.229 1.00 97.69 102 VAL A CA 1
ATOM 847 C C . VAL A 1 102 ? 0.974 -5.610 -5.616 1.00 97.69 102 VAL A C 1
ATOM 849 O O . VAL A 1 102 ? 0.407 -4.556 -5.902 1.00 97.69 102 VAL A O 1
ATOM 852 N N . VAL A 1 103 ? 1.707 -6.288 -6.495 1.00 97.62 103 VAL A N 1
ATOM 853 C CA . VAL A 1 103 ? 1.946 -5.837 -7.870 1.00 97.62 103 VAL A CA 1
ATOM 854 C C . VAL A 1 103 ? 0.635 -5.817 -8.669 1.00 97.62 103 VAL A C 1
ATOM 856 O O . VAL A 1 103 ? -0.084 -6.814 -8.737 1.00 97.62 103 VAL A O 1
ATOM 859 N N . LEU A 1 104 ? 0.313 -4.693 -9.314 1.00 97.06 104 LEU A N 1
ATOM 860 C CA . LEU A 1 104 ? -0.971 -4.479 -10.001 1.00 97.06 104 LEU A CA 1
ATOM 861 C C . LEU A 1 104 ? -0.948 -4.804 -11.503 1.00 97.06 104 LEU A C 1
ATOM 863 O O . LEU A 1 104 ? -2.013 -4.948 -12.115 1.00 97.06 104 LEU A O 1
ATOM 867 N N . ASN A 1 105 ? 0.234 -4.945 -12.097 1.00 97.56 105 ASN A N 1
ATOM 868 C CA . ASN A 1 105 ? 0.442 -5.216 -13.518 1.00 97.56 105 ASN A CA 1
ATOM 869 C C . ASN A 1 105 ? 1.715 -6.040 -13.741 1.00 97.56 105 ASN A C 1
ATOM 871 O O . ASN A 1 105 ? 2.629 -5.955 -12.936 1.00 97.56 105 ASN A O 1
ATOM 875 N N . ASP A 1 106 ? 1.792 -6.790 -14.841 1.00 97.69 106 ASP A N 1
ATOM 876 C CA . ASP A 1 106 ? 3.059 -7.394 -15.274 1.00 97.69 106 ASP A CA 1
ATOM 877 C C . ASP A 1 106 ? 4.057 -6.271 -15.618 1.00 97.69 106 ASP A C 1
ATOM 879 O O . ASP A 1 106 ? 3.687 -5.289 -16.278 1.00 97.69 106 ASP A O 1
ATOM 883 N N . CYS A 1 107 ? 5.280 -6.352 -15.089 1.00 97.19 107 CYS A N 1
ATOM 884 C CA . CYS A 1 107 ? 6.180 -5.198 -15.012 1.00 97.19 107 CYS A CA 1
ATOM 885 C C . CYS A 1 107 ? 7.626 -5.558 -14.637 1.00 97.19 107 CYS A C 1
ATOM 887 O O . CYS A 1 107 ? 7.957 -6.723 -14.440 1.00 97.19 107 CYS A O 1
ATOM 889 N N . TYR A 1 108 ? 8.475 -4.534 -14.501 1.00 97.06 108 TYR A N 1
ATOM 890 C CA . TYR A 1 108 ? 9.883 -4.643 -14.124 1.00 97.06 108 TYR A CA 1
ATOM 891 C C . TYR A 1 108 ? 10.254 -3.664 -12.996 1.00 97.06 108 TYR A C 1
ATOM 893 O O . TYR A 1 108 ? 9.720 -2.552 -12.926 1.00 97.06 108 TYR A O 1
ATOM 901 N N . ILE A 1 109 ? 11.195 -4.064 -12.127 1.00 95.12 109 ILE A N 1
ATOM 902 C CA . ILE A 1 109 ? 11.688 -3.258 -10.991 1.00 95.12 109 ILE A CA 1
ATOM 903 C C . ILE A 1 109 ? 13.184 -2.954 -11.149 1.00 95.12 109 ILE A C 1
ATOM 905 O O . ILE A 1 109 ? 14.026 -3.853 -11.127 1.00 95.12 109 ILE A O 1
ATOM 909 N N . GLY A 1 110 ? 13.533 -1.669 -11.238 1.00 90.06 110 GLY A N 1
ATOM 910 C CA . GLY A 1 110 ? 14.900 -1.198 -11.482 1.00 90.06 110 GLY A CA 1
ATOM 911 C C . GLY A 1 110 ? 15.881 -1.447 -10.337 1.00 90.06 110 GLY A C 1
ATOM 912 O O . GLY A 1 110 ? 17.036 -1.792 -10.576 1.00 90.06 110 GLY A O 1
ATOM 913 N N . THR A 1 111 ? 15.435 -1.348 -9.083 1.00 83.50 111 THR A N 1
ATOM 914 C CA . THR A 1 111 ? 16.291 -1.599 -7.906 1.00 83.50 111 THR A CA 1
ATOM 915 C C . THR A 1 111 ? 16.653 -3.070 -7.707 1.00 83.50 111 THR A C 1
ATOM 917 O O . THR A 1 111 ? 17.520 -3.370 -6.891 1.00 83.50 111 THR A O 1
ATOM 920 N N . MET A 1 112 ? 16.014 -3.990 -8.433 1.00 78.88 112 MET A N 1
ATOM 921 C CA . MET A 1 112 ? 16.181 -5.437 -8.263 1.00 78.88 112 MET A CA 1
ATOM 922 C C . MET A 1 112 ? 16.735 -6.102 -9.525 1.00 78.88 112 MET A C 1
ATOM 924 O O . MET A 1 112 ? 16.398 -7.241 -9.832 1.00 78.88 112 MET A O 1
ATOM 928 N N . GLY A 1 113 ? 17.572 -5.380 -10.275 1.00 84.62 113 GLY A N 1
ATOM 929 C CA . GLY A 1 113 ? 18.226 -5.908 -11.473 1.00 84.62 113 GLY A CA 1
ATOM 930 C C . GLY A 1 113 ? 17.329 -5.978 -12.708 1.00 84.62 113 GLY A C 1
ATOM 931 O O . GLY A 1 113 ? 17.675 -6.685 -13.646 1.00 84.62 113 GLY A O 1
ATOM 932 N N . CYS A 1 114 ? 16.205 -5.251 -12.732 1.00 92.62 114 CYS A N 1
ATOM 933 C CA . CYS A 1 114 ? 15.273 -5.238 -13.863 1.00 92.62 114 CYS A CA 1
ATOM 934 C C . CYS A 1 114 ? 14.689 -6.612 -14.211 1.00 92.62 114 CYS A C 1
ATOM 936 O O . CYS A 1 114 ? 14.499 -6.937 -15.380 1.00 92.62 114 CYS A O 1
ATOM 938 N N . ASN A 1 115 ? 14.376 -7.407 -13.188 1.00 92.50 115 ASN A N 1
ATOM 939 C CA . ASN A 1 115 ? 13.647 -8.661 -13.359 1.00 92.50 115 ASN A CA 1
ATOM 940 C C . ASN A 1 115 ? 12.173 -8.410 -13.698 1.00 92.50 115 ASN A C 1
ATOM 942 O O . ASN A 1 115 ? 11.626 -7.364 -13.347 1.00 92.50 115 ASN A O 1
ATOM 946 N N . GLU A 1 116 ? 11.541 -9.381 -14.358 1.00 95.56 116 GLU A N 1
ATOM 947 C CA . GLU A 1 116 ? 10.102 -9.379 -14.624 1.00 95.56 116 GLU A CA 1
ATOM 948 C C . GLU A 1 116 ? 9.320 -9.842 -13.386 1.00 95.56 116 GLU A C 1
ATOM 950 O O . GLU A 1 116 ? 9.663 -10.842 -12.752 1.00 95.56 116 GLU A O 1
ATOM 955 N N . TYR A 1 117 ? 8.241 -9.132 -13.068 1.00 96.62 117 TYR A N 1
ATOM 956 C CA . TYR A 1 117 ? 7.327 -9.415 -11.968 1.00 96.62 117 TYR A CA 1
ATOM 957 C C . TYR A 1 117 ? 5.914 -9.561 -12.520 1.00 96.62 117 TYR A C 1
ATOM 959 O O . TYR A 1 117 ? 5.471 -8.782 -13.366 1.00 96.62 117 TYR A O 1
ATOM 967 N N . LYS A 1 118 ? 5.197 -10.572 -12.029 1.00 97.88 118 LYS A N 1
ATOM 968 C CA . LYS A 1 118 ? 3.817 -10.846 -12.431 1.00 97.88 118 LYS A CA 1
ATOM 969 C C . LYS A 1 118 ? 2.819 -10.124 -11.540 1.00 97.88 118 LYS A C 1
ATOM 971 O O . LYS A 1 118 ? 3.029 -9.986 -10.333 1.00 97.88 118 LYS A O 1
ATOM 976 N N . LYS A 1 119 ? 1.697 -9.715 -12.132 1.00 97.69 119 LYS A N 1
ATOM 977 C CA . LYS A 1 119 ? 0.549 -9.179 -11.400 1.00 97.69 119 LYS A CA 1
ATOM 978 C C . LYS A 1 119 ? 0.129 -10.130 -10.274 1.00 97.69 119 LYS A C 1
ATOM 980 O O . LYS A 1 119 ? -0.017 -11.332 -10.479 1.00 97.69 119 LYS A O 1
ATOM 985 N N . GLY A 1 120 ? -0.127 -9.564 -9.100 1.00 96.69 120 GLY A N 1
ATOM 986 C CA . GLY A 1 120 ? -0.546 -10.274 -7.894 1.00 96.69 120 GLY A CA 1
ATOM 987 C C . GLY A 1 120 ? 0.604 -10.750 -7.010 1.00 96.69 120 GLY A C 1
ATOM 988 O O . GLY A 1 120 ? 0.338 -11.219 -5.908 1.00 96.69 120 GLY A O 1
ATOM 989 N N . LEU A 1 121 ? 1.859 -10.616 -7.452 1.00 96.75 121 LEU A N 1
ATOM 990 C CA . LEU A 1 121 ? 3.016 -10.935 -6.624 1.00 96.75 121 LEU A CA 1
ATOM 991 C C . LEU A 1 121 ? 3.079 -10.002 -5.405 1.00 96.75 121 LEU A C 1
ATOM 993 O O . LEU A 1 121 ? 2.898 -8.790 -5.533 1.00 96.75 121 LEU A O 1
ATOM 997 N N . GLU A 1 122 ? 3.329 -10.583 -4.233 1.00 96.62 122 GLU A N 1
ATOM 998 C CA . GLU A 1 122 ? 3.434 -9.864 -2.963 1.00 96.62 122 GLU A CA 1
ATOM 999 C C . GLU A 1 122 ? 4.902 -9.613 -2.610 1.00 96.62 122 GLU A C 1
ATOM 1001 O O . GLU A 1 122 ? 5.729 -10.526 -2.645 1.00 96.62 122 GLU A O 1
ATOM 1006 N N . LEU A 1 123 ? 5.222 -8.369 -2.264 1.00 94.88 123 LEU A N 1
ATOM 1007 C CA . LEU A 1 123 ? 6.569 -7.894 -1.965 1.00 94.88 123 LEU A CA 1
ATOM 1008 C C . LEU A 1 123 ? 6.587 -7.099 -0.649 1.00 94.88 123 LEU A C 1
ATOM 1010 O O . LEU A 1 123 ? 5.548 -6.683 -0.132 1.00 94.88 123 LEU A O 1
ATOM 1014 N N . ASN A 1 124 ? 7.792 -6.888 -0.108 1.00 92.44 124 ASN A N 1
ATOM 1015 C CA . ASN A 1 124 ? 8.079 -5.977 1.011 1.00 92.44 124 ASN A CA 1
ATOM 1016 C C . ASN A 1 124 ? 7.157 -6.133 2.232 1.00 92.44 124 ASN A C 1
ATOM 1018 O O . ASN A 1 124 ? 6.655 -5.159 2.799 1.00 92.44 124 ASN A O 1
ATOM 1022 N N . GLN A 1 125 ? 6.960 -7.381 2.664 1.00 95.81 125 GLN A N 1
ATOM 1023 C CA . GLN A 1 125 ? 6.151 -7.678 3.838 1.00 95.81 125 GLN A CA 1
ATOM 1024 C C . GLN A 1 125 ? 6.718 -7.013 5.102 1.00 95.81 125 GLN A C 1
ATOM 1026 O O . GLN A 1 125 ? 7.898 -7.148 5.413 1.00 95.81 125 GLN A O 1
ATOM 1031 N N . SER A 1 126 ? 5.854 -6.348 5.864 1.00 95.62 126 SER A N 1
ATOM 1032 C CA . SER A 1 126 ? 6.172 -5.724 7.154 1.00 95.62 126 SER A CA 1
ATOM 1033 C C . SER A 1 126 ? 5.121 -6.088 8.199 1.00 95.62 126 SER A C 1
ATOM 1035 O O . SER A 1 126 ? 3.940 -6.214 7.868 1.00 95.62 126 SER A O 1
ATOM 1037 N N . PHE A 1 127 ? 5.505 -6.229 9.470 1.00 95.75 127 PHE A N 1
ATOM 1038 C CA . PHE A 1 127 ? 4.513 -6.373 10.538 1.00 95.75 127 PHE A CA 1
ATOM 1039 C C . PHE A 1 127 ? 3.950 -5.015 10.953 1.00 95.75 127 PHE A C 1
ATOM 1041 O O . PHE A 1 127 ? 4.630 -3.986 10.901 1.00 95.75 127 PHE A O 1
ATOM 1048 N N . CYS A 1 128 ? 2.704 -5.029 11.416 1.00 94.25 128 CYS A N 1
ATOM 1049 C CA . CYS A 1 128 ? 2.043 -3.875 11.998 1.00 94.25 128 CYS A CA 1
ATOM 1050 C C . CYS A 1 128 ? 1.498 -4.205 13.388 1.00 94.25 128 CYS A C 1
ATOM 1052 O O . CYS A 1 128 ? 1.218 -5.357 13.728 1.00 94.25 128 CYS A O 1
ATOM 1054 N N . LYS A 1 129 ? 1.347 -3.162 14.200 1.00 91.69 129 LYS A N 1
ATOM 1055 C CA . LYS A 1 129 ? 0.651 -3.201 15.484 1.00 91.69 129 LYS A CA 1
ATOM 1056 C C . LYS A 1 129 ? -0.661 -2.446 15.347 1.00 91.69 129 LYS A C 1
ATOM 1058 O O . LYS A 1 129 ? -0.680 -1.360 14.766 1.00 91.69 129 LYS A O 1
ATOM 1063 N N . LEU A 1 130 ? -1.729 -3.049 15.857 1.00 87.94 130 LEU A N 1
ATOM 1064 C CA . LEU A 1 130 ? -3.003 -2.374 16.051 1.00 87.94 130 LEU A CA 1
ATOM 1065 C C . LEU A 1 130 ? -2.891 -1.528 17.326 1.00 87.94 130 LEU A C 1
ATOM 1067 O O . LEU A 1 130 ? -2.495 -2.063 18.365 1.00 87.94 130 LEU A O 1
ATOM 1071 N N . ASN A 1 131 ? -3.189 -0.236 17.214 1.00 80.31 131 ASN A N 1
ATOM 1072 C CA . ASN A 1 131 ? -3.225 0.713 18.325 1.00 80.31 131 ASN A CA 1
ATOM 1073 C C . ASN A 1 131 ? -4.665 1.026 18.720 1.00 80.31 131 ASN A C 1
ATOM 1075 O O . ASN A 1 131 ? -5.513 1.090 17.799 1.00 80.31 131 ASN A O 1
#

Foldseek 3Di:
DPPPPVVVVVVPPPPPFDKKWKQWPQQKIKMWTQDPVGIWIWIDGHPDDTDTQPDWDDDPQKIKTQDPPAWADDAPPPVWATWHWIWMFGNSVDQKIKIWTFTQAFTFHHVVPGDTDHGGDTDDIIIIGID

pLDDT: mean 87.45, std 16.32, range [41.5, 97.88]